Protein AF-A0A2Z4LNX0-F1 (afdb_monomer_lite)

Radius of gyration: 16.82 Å; chains: 1; bounding box: 60×25×26 Å

pLDDT: mean 79.9, std 13.4, range [47.31, 91.44]

Structure (mmCIF, N/CA/C/O backbone):
data_AF-A0A2Z4LNX0-F1
#
_entry.id   AF-A0A2Z4LNX0-F1
#
loop_
_atom_site.group_PDB
_atom_site.id
_atom_site.type_symbol
_atom_site.label_atom_id
_atom_site.label_alt_id
_atom_site.label_comp_id
_atom_site.label_asym_id
_atom_site.label_entity_id
_atom_site.label_seq_id
_atom_site.pdbx_PDB_ins_code
_atom_site.Cartn_x
_atom_site.Cartn_y
_atom_site.Cartn_z
_atom_site.occupancy
_atom_site.B_iso_or_equiv
_atom_site.auth_seq_id
_atom_site.auth_comp_id
_atom_site.auth_asym_id
_atom_site.auth_atom_id
_atom_site.pdbx_PDB_model_num
ATOM 1 N N . MET A 1 1 ? -1.167 17.431 3.970 1.00 53.06 1 MET A N 1
ATOM 2 C CA . MET A 1 1 ? -0.766 16.308 3.104 1.00 53.06 1 MET A CA 1
ATOM 3 C C . MET A 1 1 ? -1.407 15.055 3.641 1.00 53.06 1 MET A C 1
ATOM 5 O O . MET A 1 1 ? -1.039 14.598 4.723 1.00 53.06 1 MET A O 1
ATOM 9 N N . GLU A 1 2 ? -2.436 14.588 2.950 1.00 74.62 2 GLU A N 1
ATOM 10 C CA . GLU A 1 2 ? -3.207 13.425 3.372 1.00 74.62 2 GLU A CA 1
ATOM 11 C C . GLU A 1 2 ? -2.348 12.156 3.296 1.00 74.62 2 GLU A C 1
ATOM 13 O O . GLU A 1 2 ? -1.449 12.032 2.463 1.00 74.62 2 GLU A O 1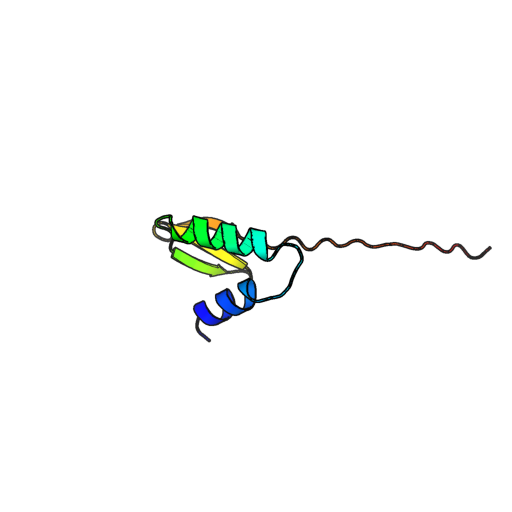
ATOM 18 N N . LYS A 1 3 ? -2.612 11.181 4.175 1.00 76.81 3 LYS A N 1
ATOM 19 C CA . LYS A 1 3 ? -1.924 9.874 4.160 1.00 76.81 3 LYS A CA 1
ATOM 20 C C . LYS A 1 3 ? -2.033 9.184 2.792 1.00 76.81 3 LYS A C 1
ATOM 22 O O . LYS A 1 3 ? -1.101 8.492 2.385 1.00 76.81 3 LYS A O 1
ATOM 27 N N . ILE A 1 4 ? -3.139 9.428 2.090 1.00 80.81 4 ILE A N 1
ATOM 28 C CA . ILE A 1 4 ? -3.446 8.910 0.754 1.00 80.81 4 ILE A CA 1
ATOM 29 C C . ILE A 1 4 ? -2.423 9.408 -0.277 1.00 80.81 4 ILE A C 1
ATOM 31 O O . ILE A 1 4 ? -1.874 8.601 -1.018 1.00 80.81 4 ILE A O 1
ATOM 35 N N . GLU A 1 5 ? -2.056 10.692 -0.253 1.00 85.12 5 GLU A N 1
ATOM 36 C CA . GLU A 1 5 ? -1.072 11.255 -1.192 1.00 85.12 5 GLU A CA 1
ATOM 37 C C . GLU A 1 5 ? 0.306 10.589 -1.050 1.00 85.12 5 GLU A C 1
ATOM 39 O O . GLU A 1 5 ? 0.979 10.304 -2.041 1.00 85.12 5 GLU A O 1
ATOM 44 N N . LYS A 1 6 ? 0.731 10.294 0.187 1.00 85.44 6 LYS A N 1
ATOM 45 C CA . LYS A 1 6 ? 2.008 9.606 0.453 1.00 85.44 6 LYS A CA 1
ATOM 46 C C . LYS A 1 6 ? 1.982 8.149 0.000 1.00 85.44 6 LYS A C 1
ATOM 48 O O . LYS A 1 6 ? 2.980 7.660 -0.530 1.00 85.44 6 LYS A O 1
ATOM 53 N N . LEU A 1 7 ? 0.855 7.468 0.211 1.00 86.69 7 LEU A N 1
ATOM 54 C CA . LEU A 1 7 ? 0.626 6.110 -0.274 1.00 86.69 7 LEU A CA 1
ATOM 55 C C . LEU A 1 7 ? 0.710 6.075 -1.798 1.00 86.69 7 LEU A C 1
ATOM 57 O O . LEU A 1 7 ? 1.504 5.315 -2.352 1.00 86.69 7 LEU A O 1
ATOM 61 N N . ASP A 1 8 ? -0.033 6.939 -2.479 1.00 87.12 8 ASP A N 1
ATOM 62 C CA . ASP A 1 8 ? -0.051 6.961 -3.937 1.00 87.12 8 ASP A CA 1
ATOM 63 C C . ASP A 1 8 ? 1.305 7.362 -4.514 1.00 87.12 8 ASP A C 1
ATOM 65 O O . ASP A 1 8 ? 1.773 6.722 -5.451 1.00 87.12 8 ASP A O 1
ATOM 69 N N . ALA A 1 9 ? 2.019 8.309 -3.901 1.00 87.50 9 ALA A N 1
ATOM 70 C CA . ALA A 1 9 ? 3.402 8.608 -4.273 1.00 87.50 9 ALA A CA 1
ATOM 71 C C . ALA A 1 9 ? 4.335 7.390 -4.106 1.00 87.50 9 ALA A C 1
ATOM 73 O O . ALA A 1 9 ? 5.229 7.169 -4.927 1.00 87.50 9 ALA A O 1
ATOM 74 N N . TYR A 1 10 ? 4.133 6.569 -3.070 1.00 87.00 10 TYR A N 1
ATOM 75 C CA . TYR A 1 10 ? 4.910 5.349 -2.851 1.00 87.00 10 TYR A CA 1
ATOM 76 C C . TYR A 1 10 ? 4.625 4.286 -3.922 1.00 87.00 10 TYR A C 1
ATOM 78 O O . TYR A 1 10 ? 5.564 3.690 -4.451 1.00 87.00 10 TYR A O 1
ATOM 86 N N . TYR A 1 11 ? 3.357 4.054 -4.254 1.00 84.94 11 TYR A N 1
ATOM 87 C CA . TYR A 1 11 ? 2.950 3.042 -5.233 1.00 84.94 11 TYR A CA 1
ATOM 88 C C . TYR A 1 11 ? 3.160 3.479 -6.691 1.00 84.94 11 TYR A C 1
ATOM 90 O O . TYR A 1 11 ? 3.404 2.636 -7.555 1.00 84.94 11 TYR A O 1
ATOM 98 N N . ASN A 1 12 ? 3.121 4.784 -6.973 1.00 87.25 12 ASN A N 1
ATOM 99 C CA . ASN A 1 12 ? 3.369 5.322 -8.312 1.00 87.25 12 ASN A CA 1
ATOM 100 C C . ASN A 1 12 ? 4.850 5.392 -8.672 1.00 87.25 12 ASN A C 1
ATOM 102 O O . ASN A 1 12 ? 5.173 5.403 -9.863 1.00 87.25 12 ASN A O 1
ATOM 106 N N . LYS A 1 13 ? 5.742 5.401 -7.673 1.00 85.88 13 LYS A N 1
ATOM 107 C C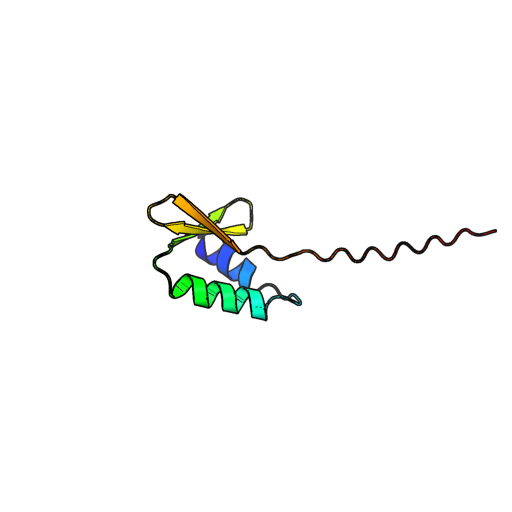A . LYS A 1 13 ? 7.187 5.426 -7.901 1.00 85.88 13 LYS A CA 1
ATOM 108 C C . LYS A 1 13 ? 7.600 4.262 -8.801 1.00 85.88 13 LYS A C 1
ATOM 110 O O . LYS A 1 13 ? 7.210 3.119 -8.585 1.00 85.88 13 LYS A O 1
ATOM 115 N N . GLU A 1 14 ? 8.396 4.558 -9.816 1.00 83.12 14 GLU A N 1
ATOM 116 C CA . GLU A 1 14 ? 8.846 3.556 -10.774 1.00 83.12 14 GLU A CA 1
ATOM 117 C C . GLU A 1 14 ? 10.021 2.751 -10.202 1.00 83.12 14 GLU A C 1
ATOM 119 O O . GLU A 1 14 ? 10.979 3.315 -9.668 1.00 83.12 14 GLU A O 1
ATOM 124 N N . HIS A 1 15 ? 9.909 1.421 -10.229 1.00 83.19 15 HIS A N 1
ATOM 125 C CA . HIS A 1 15 ? 10.948 0.490 -9.786 1.00 83.19 15 HIS A CA 1
ATOM 126 C C . HIS A 1 15 ? 10.671 -0.927 -10.312 1.00 83.19 15 HIS A C 1
ATOM 128 O O . HIS A 1 15 ? 9.529 -1.277 -10.602 1.00 83.19 15 HIS A O 1
ATOM 134 N N . GLN A 1 16 ? 11.702 -1.779 -10.347 1.00 84.38 16 GLN A N 1
ATOM 135 C CA . GLN A 1 16 ? 11.615 -3.170 -10.827 1.00 84.38 16 GLN A CA 1
ATOM 136 C C . GLN A 1 16 ? 10.500 -3.995 -10.151 1.00 84.38 16 GLN A C 1
ATOM 138 O O . GLN A 1 16 ? 9.811 -4.781 -10.790 1.00 84.38 16 GLN A O 1
ATOM 143 N N . PHE A 1 17 ? 10.262 -3.759 -8.858 1.00 83.81 17 PHE A N 1
ATOM 144 C CA . PHE A 1 17 ? 9.230 -4.457 -8.082 1.00 83.81 17 PHE A CA 1
ATOM 145 C C . PHE A 1 17 ? 7.836 -3.803 -8.140 1.00 83.81 17 PHE A C 1
ATOM 147 O O . PHE A 1 17 ? 6.969 -4.195 -7.363 1.00 83.81 17 PHE A O 1
ATOM 154 N N . LYS A 1 18 ? 7.599 -2.781 -8.986 1.00 86.12 18 LYS A N 1
ATOM 155 C CA . LYS A 1 18 ? 6.355 -1.979 -8.962 1.00 86.12 18 LYS A CA 1
ATOM 156 C C . LYS A 1 18 ? 5.135 -2.863 -9.144 1.00 86.12 18 LYS A C 1
ATOM 158 O O . LYS A 1 18 ? 4.203 -2.789 -8.353 1.00 86.12 18 LYS A O 1
ATOM 163 N N . LYS A 1 19 ? 5.189 -3.756 -10.132 1.00 87.88 19 LYS A N 1
ATOM 164 C CA . LYS A 1 19 ? 4.113 -4.707 -10.416 1.00 87.88 19 LYS A CA 1
ATOM 165 C C . LYS A 1 19 ? 3.782 -5.579 -9.199 1.00 87.88 19 LYS A C 1
ATOM 167 O O . LYS A 1 19 ? 2.629 -5.622 -8.793 1.00 87.88 19 LYS A O 1
ATOM 172 N N . GLY A 1 20 ? 4.791 -6.191 -8.574 1.00 88.75 20 GLY A N 1
ATOM 173 C CA . GLY A 1 20 ? 4.583 -7.040 -7.394 1.00 88.75 20 GLY A CA 1
ATOM 174 C C . GLY A 1 20 ? 4.033 -6.265 -6.195 1.00 88.75 20 GLY A C 1
ATOM 175 O O . GLY A 1 20 ? 3.134 -6.733 -5.510 1.00 88.75 20 GLY A O 1
ATOM 176 N N . ILE A 1 21 ? 4.508 -5.039 -5.973 1.00 89.12 21 ILE A N 1
ATOM 177 C CA . ILE A 1 21 ? 4.035 -4.189 -4.873 1.00 89.12 21 ILE A CA 1
ATOM 178 C C . ILE A 1 21 ? 2.595 -3.710 -5.095 1.00 89.12 21 ILE A C 1
ATOM 180 O O . ILE A 1 21 ? 1.815 -3.661 -4.145 1.00 89.12 21 ILE A O 1
ATOM 184 N N . VAL A 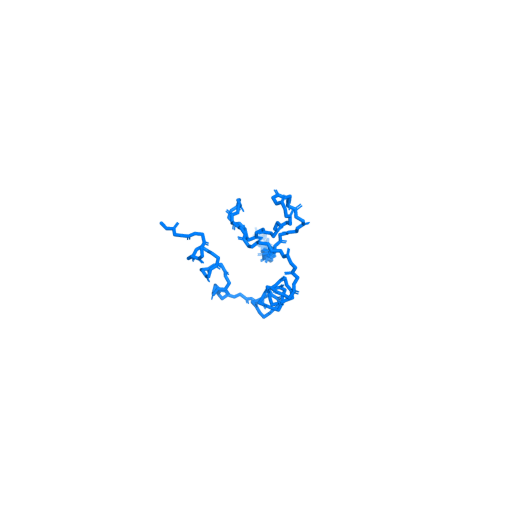1 22 ? 2.215 -3.410 -6.338 1.00 89.12 22 VAL A N 1
ATOM 185 C CA . VAL A 1 22 ? 0.826 -3.095 -6.703 1.00 89.12 22 VAL A CA 1
ATOM 186 C C . VAL A 1 22 ? -0.083 -4.315 -6.526 1.00 89.12 22 VAL A C 1
ATOM 188 O O . VAL A 1 22 ? -1.183 -4.172 -5.999 1.00 89.12 22 VAL A O 1
ATOM 191 N N . GLU A 1 23 ? 0.368 -5.519 -6.889 1.00 90.50 23 GLU A N 1
ATOM 192 C CA . GLU A 1 23 ? -0.399 -6.746 -6.632 1.00 90.50 23 GLU A CA 1
ATOM 193 C C . GLU A 1 23 ? -0.589 -7.005 -5.135 1.00 90.50 23 GLU A C 1
ATOM 195 O O . GLU A 1 23 ? -1.709 -7.273 -4.703 1.00 90.50 23 GLU A O 1
ATOM 200 N N . LEU A 1 24 ? 0.456 -6.831 -4.320 1.00 89.19 24 LEU A N 1
ATOM 201 C CA . LEU A 1 24 ? 0.343 -6.934 -2.863 1.00 89.19 24 LEU A CA 1
ATOM 202 C C . LEU A 1 24 ? -0.644 -5.905 -2.293 1.00 89.19 24 LEU A C 1
ATOM 204 O O . LEU A 1 24 ? -1.432 -6.249 -1.414 1.00 89.19 24 LEU A O 1
ATOM 208 N N . ARG A 1 25 ? -0.662 -4.669 -2.816 1.00 89.94 25 ARG A N 1
ATOM 209 C CA . ARG A 1 25 ? -1.668 -3.658 -2.444 1.00 89.94 25 ARG A CA 1
ATOM 210 C C . ARG A 1 25 ? -3.080 -4.123 -2.798 1.00 89.94 25 ARG A C 1
ATOM 212 O O . ARG A 1 25 ? -3.988 -3.983 -1.985 1.00 89.94 25 ARG A O 1
ATOM 219 N N . ASN A 1 26 ? -3.274 -4.692 -3.986 1.00 90.88 26 ASN A N 1
ATOM 220 C CA . ASN A 1 26 ? -4.574 -5.210 -4.415 1.00 90.88 26 ASN A CA 1
ATOM 221 C C . ASN A 1 26 ? -5.045 -6.382 -3.548 1.00 90.88 26 ASN A C 1
ATOM 223 O O . ASN A 1 26 ? -6.228 -6.454 -3.227 1.00 90.88 26 ASN A O 1
ATOM 227 N N . LEU A 1 27 ? -4.139 -7.274 -3.143 1.00 90.62 27 LEU A N 1
ATOM 228 C CA . LEU A 1 27 ? -4.437 -8.354 -2.200 1.00 90.62 27 LEU A CA 1
ATOM 229 C C . LEU A 1 27 ? -4.787 -7.796 -0.821 1.00 90.62 27 LEU A C 1
ATOM 231 O O . LEU A 1 27 ? -5.789 -8.190 -0.234 1.00 90.62 27 LEU A O 1
ATOM 235 N N . ALA A 1 28 ? -4.022 -6.821 -0.330 1.00 88.38 28 ALA A N 1
ATOM 236 C CA . ALA A 1 28 ? -4.315 -6.164 0.934 1.00 88.38 28 ALA A CA 1
ATOM 237 C C . ALA A 1 28 ? -5.704 -5.504 0.915 1.00 88.38 28 ALA A C 1
ATOM 239 O O . ALA A 1 28 ? -6.474 -5.702 1.846 1.00 88.38 28 ALA A O 1
ATOM 240 N N . ARG A 1 29 ? -6.087 -4.825 -0.175 1.00 88.00 29 ARG A N 1
ATOM 241 C CA . ARG A 1 29 ? -7.425 -4.221 -0.341 1.00 88.00 29 ARG A CA 1
ATOM 242 C C . ARG A 1 29 ? -8.579 -5.228 -0.385 1.00 88.00 29 ARG A C 1
ATOM 244 O O . ARG A 1 29 ? -9.715 -4.828 -0.164 1.00 88.00 29 ARG A O 1
ATOM 251 N N . GLN A 1 30 ? -8.310 -6.501 -0.678 1.00 91.44 30 GLN A N 1
ATOM 252 C CA . GLN A 1 30 ? -9.308 -7.576 -0.582 1.00 91.44 30 GLN A CA 1
ATOM 253 C C . GLN A 1 30 ? -9.500 -8.065 0.859 1.00 91.44 30 GLN A C 1
ATOM 255 O O . GLN A 1 30 ? -10.474 -8.751 1.157 1.00 91.44 30 GLN A O 1
ATOM 260 N N . THR A 1 31 ? -8.578 -7.724 1.758 1.00 86.69 31 THR A N 1
ATOM 261 C CA . THR A 1 31 ? -8.662 -8.057 3.181 1.00 86.69 31 THR A CA 1
ATOM 262 C C . THR A 1 31 ? -9.226 -6.886 3.984 1.00 86.69 31 THR A C 1
ATOM 264 O O . THR A 1 31 ? -9.197 -5.739 3.546 1.00 86.69 31 THR A O 1
ATOM 267 N N . ASN A 1 32 ? -9.735 -7.159 5.187 1.00 88.38 32 ASN A N 1
ATOM 268 C CA . ASN A 1 32 ? -10.370 -6.154 6.046 1.00 88.38 32 ASN A CA 1
ATOM 269 C C . ASN A 1 32 ? -9.333 -5.313 6.828 1.00 88.38 32 ASN A C 1
ATOM 271 O O . ASN A 1 32 ? -9.379 -5.213 8.055 1.00 88.38 32 ASN A O 1
ATOM 275 N N . VAL A 1 33 ? -8.338 -4.784 6.115 1.00 89.06 33 VAL A N 1
ATOM 276 C CA . VAL A 1 33 ? -7.206 -4.012 6.647 1.00 89.06 33 VAL A CA 1
ATOM 277 C C . VAL A 1 33 ? -7.352 -2.535 6.277 1.00 89.06 33 VAL A C 1
ATOM 279 O O . VAL A 1 33 ? -7.781 -2.191 5.179 1.00 89.06 33 VAL A O 1
ATOM 282 N N . ALA A 1 34 ? -6.941 -1.647 7.175 1.00 88.75 34 ALA A N 1
ATOM 283 C CA . ALA A 1 34 ? -6.820 -0.220 6.918 1.00 88.75 34 ALA A CA 1
ATOM 284 C C . ALA A 1 34 ? -5.392 0.130 6.472 1.00 88.75 34 ALA A C 1
ATOM 286 O O . ALA A 1 34 ? -4.423 -0.256 7.135 1.00 88.75 34 ALA A O 1
ATOM 287 N N . GLU A 1 35 ? -5.273 0.882 5.372 1.00 89.00 35 GLU A N 1
ATOM 288 C CA . GLU A 1 35 ? -4.002 1.437 4.892 1.00 89.00 35 GLU A CA 1
ATOM 289 C C . GLU A 1 35 ? -3.566 2.608 5.785 1.00 89.00 35 GLU A C 1
ATOM 291 O O . GLU A 1 35 ? -4.303 3.572 5.990 1.00 89.00 35 GLU A O 1
ATOM 296 N N . ASP A 1 36 ? -2.346 2.541 6.302 1.00 89.31 36 ASP A N 1
ATOM 297 C CA . ASP A 1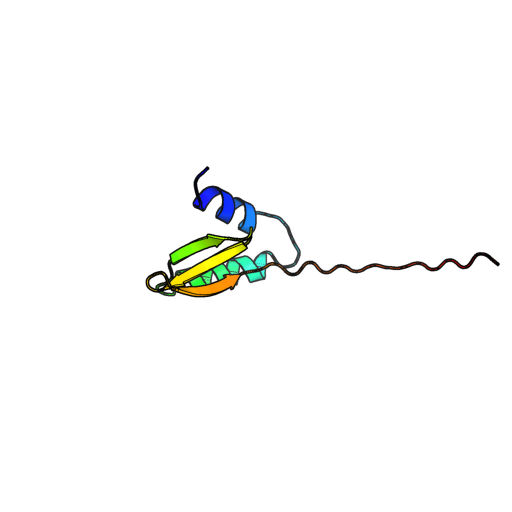 36 ? -1.705 3.604 7.065 1.00 89.31 36 ASP A CA 1
ATOM 298 C C . ASP A 1 36 ? -0.274 3.821 6.543 1.00 89.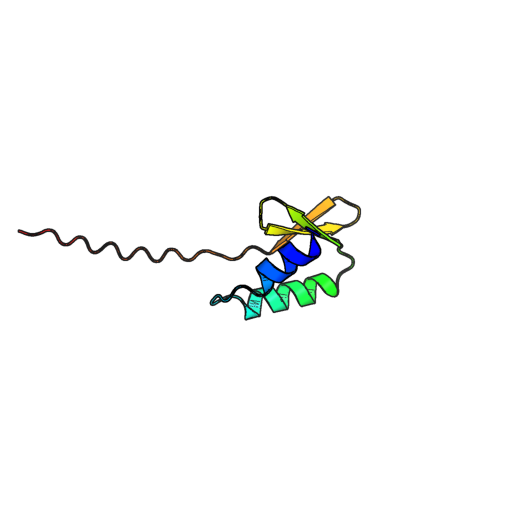31 36 ASP A C 1
ATOM 300 O O . ASP A 1 36 ? 0.279 3.011 5.798 1.00 89.31 36 ASP A O 1
ATOM 304 N N . PHE A 1 37 ? 0.342 4.945 6.897 1.00 87.44 37 PHE A N 1
ATOM 305 C CA . PHE A 1 37 ? 1.675 5.305 6.419 1.00 87.44 37 PHE A CA 1
ATOM 306 C C . PHE A 1 37 ? 2.558 5.709 7.598 1.00 87.44 37 PHE A C 1
ATOM 308 O O . PHE A 1 37 ? 2.415 6.799 8.156 1.00 87.44 37 PHE A O 1
ATOM 315 N N . LYS A 1 38 ? 3.475 4.817 7.990 1.00 86.38 38 LYS A N 1
ATOM 316 C CA . LYS A 1 38 ? 4.396 4.984 9.129 1.00 86.38 38 LYS A CA 1
ATOM 317 C C . LYS A 1 38 ? 5.818 4.686 8.677 1.00 86.38 38 LYS A C 1
ATOM 319 O O . LYS A 1 38 ? 6.015 3.880 7.783 1.00 86.38 38 LYS A O 1
ATOM 324 N N . TRP A 1 39 ? 6.816 5.344 9.264 1.00 85.38 39 TRP A N 1
ATOM 325 C CA . TRP A 1 39 ? 8.238 5.100 8.953 1.00 85.38 39 TRP A CA 1
ATOM 326 C C . TRP A 1 39 ? 8.592 5.174 7.452 1.00 85.38 39 TRP A C 1
ATOM 328 O O . TRP A 1 39 ? 9.464 4.454 6.975 1.00 85.38 39 TRP A O 1
ATOM 338 N N . ASN A 1 40 ? 7.909 6.045 6.697 1.00 82.00 40 ASN A N 1
ATOM 339 C CA . ASN A 1 40 ? 8.030 6.165 5.235 1.00 82.00 40 ASN A CA 1
ATOM 340 C C . ASN A 1 40 ? 7.675 4.898 4.435 1.00 82.00 40 ASN A C 1
ATOM 342 O O . ASN A 1 40 ? 8.083 4.759 3.277 1.00 82.00 40 ASN A O 1
ATOM 346 N N . ILE A 1 41 ? 6.888 3.999 5.024 1.00 85.75 41 ILE A N 1
ATOM 347 C CA . ILE A 1 41 ? 6.395 2.781 4.388 1.00 85.75 41 ILE A CA 1
ATOM 348 C C . ILE A 1 41 ? 4.874 2.636 4.572 1.00 85.75 41 ILE A C 1
ATOM 350 O O . ILE A 1 41 ? 4.318 3.072 5.587 1.00 85.75 41 ILE A O 1
ATOM 354 N N . PRO A 1 42 ? 4.178 2.030 3.596 1.00 89.62 42 PRO A N 1
ATOM 355 C CA . PRO A 1 42 ? 2.780 1.669 3.747 1.00 89.62 42 PRO A CA 1
ATOM 356 C C . PRO A 1 42 ? 2.648 0.481 4.707 1.00 89.62 42 PRO A C 1
ATOM 358 O O . PRO A 1 42 ? 3.258 -0.575 4.524 1.00 89.62 42 PRO A O 1
ATOM 361 N N . VAL A 1 43 ? 1.847 0.670 5.747 1.00 90.88 43 VAL A N 1
ATOM 362 C CA . VAL A 1 43 ? 1.544 -0.319 6.783 1.00 90.88 43 VAL A CA 1
ATOM 363 C C . VAL A 1 43 ? 0.052 -0.599 6.805 1.00 90.88 43 VAL A C 1
ATOM 365 O O . VAL A 1 43 ? -0.767 0.290 6.610 1.00 90.88 43 VAL A O 1
ATOM 368 N N . TYR A 1 44 ? -0.298 -1.848 7.062 1.00 90.81 44 TYR A N 1
ATOM 369 C CA . TYR A 1 44 ? -1.660 -2.347 7.040 1.00 90.81 44 TYR A CA 1
ATOM 370 C C . TYR A 1 44 ? -2.061 -2.739 8.453 1.00 90.81 44 TYR A C 1
ATOM 372 O O . TYR A 1 44 ? -1.358 -3.498 9.132 1.00 90.8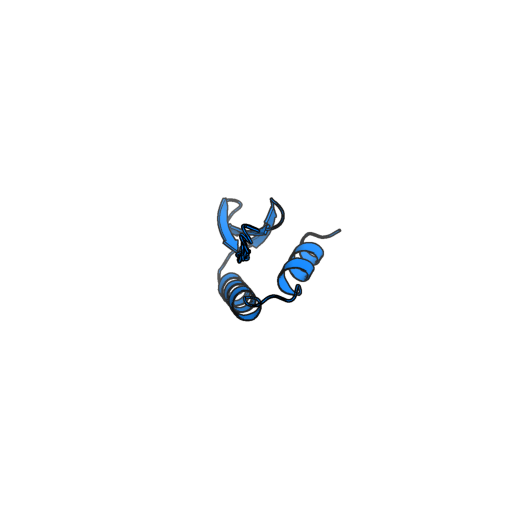1 44 TYR A O 1
ATOM 380 N N . THR A 1 45 ? -3.178 -2.184 8.912 1.00 90.81 45 THR A N 1
ATOM 381 C CA . THR A 1 45 ? -3.653 -2.353 10.286 1.00 90.81 45 THR A CA 1
ATOM 382 C C . THR A 1 45 ? -5.028 -3.002 10.327 1.00 90.81 45 THR A C 1
ATOM 384 O O . THR A 1 45 ? -5.882 -2.701 9.504 1.00 90.81 45 THR A O 1
ATOM 387 N N . VAL A 1 46 ? -5.267 -3.881 11.297 1.00 90.19 46 VAL A N 1
ATOM 388 C CA . VAL A 1 46 ? -6.599 -4.432 11.592 1.00 90.19 46 VAL A CA 1
ATOM 389 C C . VAL A 1 46 ? -6.944 -4.027 13.010 1.00 90.19 46 VAL A C 1
ATOM 391 O O . VAL A 1 46 ? -6.168 -4.287 13.930 1.00 90.19 46 VAL A O 1
ATOM 394 N N . ASN A 1 47 ? -8.082 -3.357 13.198 1.00 86.12 47 ASN A N 1
ATOM 395 C CA . ASN A 1 47 ? -8.519 -2.852 14.506 1.00 86.12 47 ASN A CA 1
ATOM 396 C C . ASN A 1 47 ? -7.428 -2.041 15.239 1.00 86.12 47 ASN A C 1
ATOM 398 O O . ASN A 1 47 ? -7.233 -2.181 16.445 1.00 86.12 47 ASN A O 1
ATOM 402 N N . GLY A 1 48 ? -6.654 -1.239 14.499 1.00 82.25 48 GLY A N 1
ATOM 403 C CA . GLY A 1 48 ? -5.572 -0.414 15.050 1.00 82.25 48 GLY A CA 1
ATOM 404 C C . GLY A 1 48 ? -4.270 -1.156 15.385 1.00 82.25 48 GLY A C 1
ATOM 405 O O . GLY A 1 48 ? -3.306 -0.514 15.800 1.00 82.25 48 GLY A O 1
ATOM 406 N N . LYS A 1 49 ? -4.191 -2.478 15.175 1.00 85.81 49 LYS A N 1
ATOM 407 C CA . LYS A 1 49 ? -2.948 -3.257 15.310 1.00 85.81 49 LYS A CA 1
ATOM 408 C C . LYS A 1 49 ? -2.260 -3.402 13.958 1.00 85.81 49 LYS A C 1
ATOM 410 O O . LYS A 1 49 ? -2.909 -3.748 12.976 1.00 85.81 49 LYS A O 1
ATOM 415 N N . ASN A 1 50 ? -0.949 -3.169 13.904 1.00 86.06 50 ASN A N 1
ATOM 416 C CA . ASN A 1 50 ? -0.154 -3.396 12.694 1.00 86.06 50 ASN A CA 1
ATOM 417 C C . ASN A 1 50 ? -0.075 -4.903 12.407 1.00 86.06 50 ASN A C 1
ATOM 419 O O . ASN A 1 50 ? 0.360 -5.660 13.273 1.00 86.06 50 ASN A O 1
ATOM 423 N N . VAL A 1 51 ? -0.474 -5.320 11.205 1.00 88.88 51 VAL A N 1
ATOM 424 C CA . VAL A 1 51 ? -0.429 -6.731 10.787 1.00 88.88 51 VAL A CA 1
ATOM 425 C C . VAL A 1 51 ? 0.743 -6.972 9.843 1.00 88.88 51 VAL A C 1
ATOM 427 O O . VAL A 1 51 ? 1.537 -7.877 10.073 1.00 88.88 51 VAL A O 1
ATOM 430 N N . PHE A 1 52 ? 0.892 -6.143 8.809 1.00 85.88 52 PHE A N 1
ATOM 431 C CA . PHE A 1 52 ? 2.007 -6.237 7.864 1.00 85.88 52 PHE A CA 1
ATOM 432 C C . PHE A 1 52 ? 2.312 -4.883 7.216 1.00 85.88 52 PHE A C 1
ATOM 434 O O . PHE A 1 52 ? 1.493 -3.968 7.246 1.00 85.88 52 PHE A O 1
ATOM 441 N N . GLY A 1 53 ? 3.503 -4.741 6.637 1.00 87.31 53 GLY A N 1
ATOM 442 C CA . GLY A 1 53 ? 3.904 -3.568 5.863 1.00 87.31 53 GLY A CA 1
ATOM 443 C C . GLY A 1 53 ? 4.452 -3.988 4.508 1.00 87.31 53 GLY A C 1
ATOM 444 O O . GLY A 1 53 ? 5.153 -4.995 4.412 1.00 87.31 53 GLY A O 1
ATOM 445 N N . ILE A 1 54 ? 4.120 -3.234 3.462 1.00 85.69 54 ILE A N 1
ATOM 446 C CA . ILE A 1 54 ? 4.606 -3.507 2.107 1.00 85.69 54 ILE A CA 1
ATOM 447 C C . ILE A 1 54 ? 5.808 -2.604 1.848 1.00 85.69 54 ILE A C 1
ATOM 449 O O . ILE A 1 54 ? 5.679 -1.410 1.589 1.00 85.69 54 ILE A O 1
ATOM 453 N N . CYS A 1 55 ? 7.003 -3.179 1.911 1.00 82.50 55 CYS A N 1
ATOM 454 C CA . CYS A 1 55 ? 8.243 -2.449 1.684 1.00 82.50 55 CYS A CA 1
ATOM 455 C C . CYS A 1 55 ? 8.842 -2.801 0.325 1.00 82.50 55 CYS A C 1
ATOM 457 O O . CYS A 1 55 ? 8.863 -3.963 -0.079 1.00 82.50 55 CYS A O 1
ATOM 459 N N . ARG A 1 56 ? 9.403 -1.806 -0.368 1.00 76.25 56 ARG A N 1
ATOM 460 C CA . ARG A 1 56 ? 10.270 -2.065 -1.521 1.00 76.25 56 ARG A CA 1
ATOM 461 C C . ARG A 1 56 ? 11.660 -2.442 -1.038 1.00 76.25 56 ARG A C 1
ATOM 463 O O . ARG A 1 56 ? 12.255 -1.711 -0.247 1.00 76.25 56 ARG A O 1
ATOM 470 N N . PHE A 1 57 ? 12.207 -3.518 -1.587 1.00 69.56 57 PHE A N 1
ATOM 471 C CA . PHE A 1 57 ? 13.619 -3.831 -1.422 1.00 69.56 57 PHE A CA 1
ATOM 472 C C . PHE A 1 57 ? 14.463 -2.871 -2.261 1.00 69.56 57 PHE A C 1
ATOM 474 O O . PHE A 1 57 ? 14.240 -2.707 -3.464 1.00 69.56 57 PHE A O 1
ATOM 481 N N . LYS A 1 58 ? 15.445 -2.231 -1.623 1.00 63.03 58 LYS A N 1
ATOM 482 C CA . LYS A 1 58 ? 16.527 -1.548 -2.329 1.00 63.03 58 LYS A CA 1
ATOM 483 C C . LYS A 1 58 ? 17.586 -2.604 -2.630 1.00 63.03 58 LYS A C 1
ATOM 485 O O . LYS A 1 58 ? 18.335 -2.981 -1.737 1.00 63.03 58 LYS A O 1
ATOM 490 N N . ILE A 1 59 ? 17.629 -3.096 -3.867 1.00 59.53 59 ILE A N 1
ATOM 491 C CA . ILE A 1 59 ? 18.807 -3.831 -4.334 1.00 59.53 59 ILE A CA 1
ATOM 492 C C . ILE A 1 59 ? 19.920 -2.797 -4.471 1.00 59.53 59 ILE A C 1
ATOM 494 O O . ILE A 1 59 ? 19.865 -1.927 -5.338 1.00 59.53 59 ILE A O 1
ATOM 498 N N . ILE A 1 60 ? 20.887 -2.854 -3.563 1.00 58.38 60 ILE A N 1
ATOM 499 C CA . ILE A 1 60 ? 22.171 -2.184 -3.731 1.00 58.38 60 ILE A CA 1
ATOM 500 C C . ILE A 1 60 ? 23.069 -3.228 -4.396 1.00 58.38 60 ILE A C 1
ATOM 502 O O . ILE A 1 60 ? 23.594 -4.112 -3.730 1.00 58.38 60 ILE A O 1
ATOM 506 N N . LEU A 1 61 ? 23.170 -3.178 -5.725 1.00 49.72 61 LEU A N 1
ATOM 507 C CA . LEU A 1 61 ? 24.253 -3.838 -6.452 1.00 49.72 61 LEU A CA 1
ATOM 508 C C . LEU A 1 61 ? 25.428 -2.864 -6.441 1.00 49.72 61 LEU A C 1
ATOM 510 O O . LEU A 1 61 ? 25.570 -2.035 -7.336 1.00 49.72 61 LEU A O 1
ATOM 514 N N . GLU A 1 62 ? 26.216 -2.904 -5.372 1.00 47.31 62 GLU A N 1
ATOM 515 C CA . GLU A 1 62 ? 27.480 -2.180 -5.317 1.00 47.31 62 GLU A CA 1
ATOM 516 C C . GLU A 1 62 ? 28.506 -3.003 -6.104 1.00 47.31 62 GLU A C 1
ATOM 518 O O . GLU A 1 62 ? 29.118 -3.935 -5.587 1.00 47.31 62 GLU A O 1
ATOM 523 N N . TYR A 1 63 ? 28.646 -2.711 -7.400 1.00 55.41 63 TYR A N 1
ATOM 524 C CA . TYR A 1 63 ? 29.809 -3.155 -8.164 1.00 55.41 63 TYR A CA 1
ATOM 525 C C . TYR A 1 63 ? 31.017 -2.360 -7.664 1.00 55.41 63 TYR A C 1
ATOM 527 O O . TYR A 1 63 ? 31.360 -1.313 -8.208 1.00 55.41 63 TYR A O 1
ATOM 535 N N . GLY A 1 64 ? 31.640 -2.843 -6.591 1.00 57.62 64 GLY A N 1
ATOM 536 C CA . GLY A 1 64 ? 32.961 -2.396 -6.179 1.00 57.62 64 GLY A CA 1
ATOM 537 C C . GLY A 1 64 ? 33.987 -2.861 -7.208 1.00 57.62 64 GLY A C 1
ATOM 538 O O . GLY A 1 64 ? 34.519 -3.961 -7.099 1.00 57.62 64 GLY A O 1
ATOM 539 N N . PHE A 1 65 ? 34.251 -2.041 -8.227 1.00 49.25 65 PHE A N 1
ATOM 540 C CA . PHE A 1 65 ? 35.468 -2.157 -9.026 1.00 49.25 65 PHE A CA 1
ATOM 541 C C . PHE A 1 65 ? 36.641 -1.749 -8.122 1.00 49.25 65 PHE A C 1
ATOM 543 O O . PHE A 1 65 ? 36.955 -0.570 -7.986 1.00 49.25 65 PHE A O 1
ATOM 550 N N . LEU A 1 66 ? 37.266 -2.726 -7.464 1.00 54.38 66 LEU A N 1
ATOM 551 C CA . LEU A 1 66 ? 38.608 -2.566 -6.913 1.00 54.38 66 LEU A CA 1
ATOM 552 C C . LEU A 1 66 ? 39.579 -2.609 -8.097 1.00 54.38 66 LEU A C 1
ATOM 554 O O . LEU A 1 66 ? 40.075 -3.670 -8.467 1.00 54.38 66 LEU A O 1
ATOM 558 N N . THR A 1 67 ? 39.804 -1.470 -8.751 1.00 51.44 67 THR A N 1
ATOM 559 C CA . THR A 1 67 ? 41.011 -1.319 -9.566 1.00 51.44 67 THR A CA 1
ATOM 560 C C . THR A 1 67 ? 42.158 -1.005 -8.616 1.00 51.44 67 THR A C 1
ATOM 562 O O . THR A 1 67 ? 42.425 0.160 -8.321 1.00 51.44 67 THR A O 1
ATOM 565 N N . ASP A 1 68 ? 42.806 -2.055 -8.118 1.00 52.19 68 ASP A N 1
ATOM 566 C CA . ASP A 1 68 ? 44.189 -1.971 -7.658 1.00 52.19 68 ASP A CA 1
ATOM 567 C C . ASP A 1 68 ? 45.035 -1.594 -8.883 1.00 52.19 68 ASP A C 1
ATOM 569 O O . ASP A 1 68 ? 45.252 -2.399 -9.792 1.00 52.19 68 ASP A O 1
ATOM 573 N N . HIS A 1 69 ? 45.422 -0.322 -8.964 1.00 59.09 69 HIS A N 1
ATOM 574 C CA . HIS A 1 69 ? 46.448 0.114 -9.898 1.00 59.09 69 HIS A CA 1
ATOM 575 C C . HIS A 1 69 ? 47.807 -0.268 -9.302 1.00 59.09 69 HIS A C 1
ATOM 577 O O . HIS A 1 69 ? 48.221 0.297 -8.290 1.00 59.09 69 HIS A O 1
ATOM 583 N N . PHE A 1 70 ? 48.423 -1.265 -9.942 1.00 52.34 70 PHE A N 1
ATOM 584 C CA . PHE A 1 70 ? 49.823 -1.674 -9.810 1.00 52.34 70 PHE A CA 1
ATOM 585 C C . PHE A 1 70 ? 50.804 -0.519 -10.037 1.00 52.34 70 PHE A C 1
ATOM 587 O O . PHE A 1 70 ? 50.499 0.357 -10.883 1.00 52.34 70 PHE A O 1
#

Foldseek 3Di:
DDQVVLVCVVQVDDDPCSVVLVVVVVVLVVDPWDWGAPPSWIFTHDPNHTDDTRDDDDPPPPPPPPPPDD

Organism: NCBI:txid1383885

Secondary structure (DSSP, 8-state):
--HHHHHHHHHHS--TTHHHHHHHHHHHHHTT-EEEEETTEEEEEETTEEEEE-----------------

Sequence (70 aa):
MEKIEKLDAYYNKEHQFKKGIVELRNLARQTNVAEDFKWNIPVYTVNGKNVFGICRFKIILEYGFLTDHF